Protein AF-A0A381XQA8-F1 (afdb_monomer_lite)

Secondary structure (DSSP, 8-state):
---S---EEEEEEEETTEEEEEEEET----------TTSPPTTSS-HHHHHHHHHHHHHHHHHHHHHHHHHHH-SS-HHHHHHHHHHHHHTSPP---HHHHHHHHHHHHHHHHHHHHTSPPP--GGGT--

Structure (mmCIF, N/CA/C/O backbone):
data_AF-A0A381XQA8-F1
#
_entry.id   AF-A0A381XQA8-F1
#
loop_
_atom_site.group_PDB
_atom_site.id
_atom_site.type_symbol
_atom_site.label_atom_id
_atom_site.label_alt_id
_atom_site.label_comp_id
_atom_site.label_asym_id
_atom_site.label_entity_id
_atom_site.label_seq_id
_atom_site.pdbx_PDB_ins_code
_atom_site.Cartn_x
_atom_site.Cartn_y
_atom_site.Cartn_z
_atom_site.occupancy
_atom_site.B_iso_or_equiv
_atom_site.auth_seq_id
_atom_site.auth_comp_id
_atom_site.auth_asym_id
_atom_site.auth_atom_id
_atom_site.pdbx_PDB_model_num
ATOM 1 N N . SER A 1 1 ? -0.408 43.828 21.346 1.00 44.06 1 SER A N 1
ATOM 2 C CA . SER A 1 1 ? 0.029 44.819 20.344 1.00 44.06 1 SER A CA 1
ATOM 3 C C . SER A 1 1 ? -0.620 44.469 19.011 1.00 44.06 1 SER A C 1
ATOM 5 O O . SER A 1 1 ? -0.411 43.349 18.562 1.00 44.06 1 SER A O 1
ATOM 7 N N . PRO A 1 2 ? -1.437 45.347 18.409 1.00 39.72 2 PRO A N 1
ATOM 8 C CA . PRO A 1 2 ? -2.180 45.098 17.168 1.00 39.72 2 PRO A CA 1
ATOM 9 C C . PRO A 1 2 ? -1.330 45.375 15.905 1.00 39.72 2 PRO A C 1
ATOM 11 O O . PRO A 1 2 ? -1.835 45.895 14.918 1.00 39.72 2 PRO A O 1
ATOM 14 N N . LEU A 1 3 ? -0.024 45.073 15.952 1.00 42.34 3 LEU A N 1
ATOM 15 C CA . LEU A 1 3 ? 0.976 45.448 14.935 1.00 42.34 3 LEU A CA 1
ATOM 16 C C . LEU A 1 3 ? 1.456 44.295 14.032 1.00 42.34 3 LEU A C 1
ATOM 18 O O . LEU A 1 3 ? 2.402 44.485 13.275 1.00 42.34 3 LEU A O 1
ATOM 22 N N . LEU A 1 4 ? 0.837 43.113 14.078 1.00 44.56 4 LEU A N 1
ATOM 23 C CA . LEU A 1 4 ? 1.048 42.090 13.046 1.00 44.56 4 LEU A CA 1
ATOM 24 C C . LEU A 1 4 ? -0.137 42.150 12.086 1.00 44.56 4 LEU A C 1
ATOM 26 O O . LEU A 1 4 ? -1.177 41.532 12.311 1.00 44.56 4 LEU A O 1
ATOM 30 N N . GLY A 1 5 ? 0.011 43.002 11.071 1.00 43.38 5 GLY A N 1
ATOM 31 C CA . GLY A 1 5 ? -0.966 43.180 10.010 1.00 43.38 5 GLY A CA 1
ATOM 32 C C . GLY A 1 5 ? -1.302 41.850 9.344 1.00 43.38 5 GLY A C 1
ATOM 33 O O . GLY A 1 5 ? -0.452 40.975 9.188 1.00 43.38 5 GLY A O 1
ATOM 34 N N . TRP A 1 6 ? -2.566 41.695 8.963 1.00 48.78 6 TRP A N 1
ATOM 35 C CA . TRP A 1 6 ? -3.017 40.612 8.102 1.00 48.78 6 TRP A CA 1
ATOM 36 C C . TRP A 1 6 ? -2.396 40.800 6.717 1.00 48.78 6 TRP A C 1
ATOM 38 O O . TRP A 1 6 ? -2.995 41.399 5.827 1.00 48.78 6 TRP A O 1
ATOM 48 N N . GLU A 1 7 ? -1.160 40.348 6.544 1.00 51.38 7 GLU A N 1
ATOM 49 C CA . GLU A 1 7 ? -0.527 40.329 5.235 1.00 51.38 7 GLU A CA 1
ATOM 50 C C . GLU A 1 7 ? -1.153 39.199 4.413 1.00 51.38 7 GLU A C 1
ATOM 52 O O . GLU A 1 7 ? -1.002 38.009 4.706 1.00 51.38 7 GLU A O 1
ATOM 57 N N . VAL A 1 8 ? -1.918 39.595 3.399 1.00 51.19 8 VAL A N 1
ATOM 58 C CA . VAL A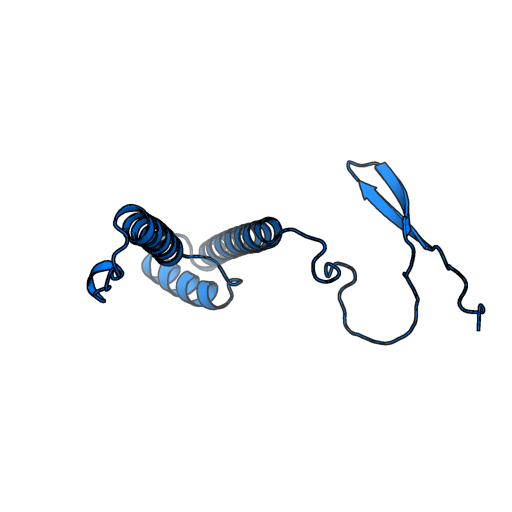 1 8 ? -2.554 38.696 2.441 1.00 51.19 8 VAL A CA 1
ATOM 59 C C . VAL A 1 8 ? -1.658 38.631 1.209 1.00 51.19 8 VAL A C 1
ATOM 61 O O . VAL A 1 8 ? -1.461 39.641 0.534 1.00 51.19 8 VAL A O 1
ATOM 64 N N . TYR A 1 9 ? -1.116 37.453 0.903 1.00 51.41 9 TYR A N 1
ATOM 65 C CA . TYR A 1 9 ? -0.276 37.261 -0.280 1.00 51.41 9 TYR A CA 1
ATOM 66 C C . TYR A 1 9 ? -1.063 36.570 -1.396 1.00 51.41 9 TYR A C 1
ATOM 68 O O . TYR A 1 9 ? -1.787 35.597 -1.180 1.00 51.41 9 TYR A O 1
ATOM 76 N N . ALA A 1 10 ? -0.904 37.092 -2.609 1.00 52.19 10 ALA A N 1
ATOM 77 C CA . ALA A 1 10 ? -1.476 36.567 -3.840 1.00 52.19 10 ALA A CA 1
ATOM 78 C C . ALA A 1 10 ? -0.613 35.413 -4.382 1.00 52.19 10 ALA A C 1
ATOM 80 O O . ALA A 1 10 ? 0.479 35.638 -4.904 1.00 52.19 10 ALA A O 1
ATOM 81 N N . LYS A 1 11 ? -1.096 34.170 -4.278 1.00 55.31 11 LYS A N 1
ATOM 82 C CA . LYS A 1 11 ? -0.466 32.988 -4.878 1.00 55.31 11 LYS A CA 1
ATOM 83 C C . LYS A 1 11 ? -1.020 32.770 -6.286 1.00 55.31 11 LYS A C 1
ATOM 85 O O . LYS A 1 11 ? -2.228 32.626 -6.466 1.00 55.31 11 LYS A O 1
ATOM 90 N N . LYS A 1 12 ? -0.133 32.735 -7.282 1.00 55.56 12 LYS A N 1
ATOM 91 C CA . LYS A 1 12 ? -0.463 32.386 -8.670 1.00 55.56 12 LYS A CA 1
ATOM 92 C C . LYS A 1 12 ? -0.565 30.860 -8.772 1.00 55.56 12 LYS A C 1
ATOM 94 O O . LYS A 1 12 ? 0.445 30.181 -8.622 1.00 55.56 12 LYS A O 1
ATOM 99 N N . ASN A 1 13 ? -1.766 30.337 -8.994 1.00 57.06 13 ASN A N 1
ATOM 100 C CA . ASN A 1 13 ? -2.029 28.907 -9.1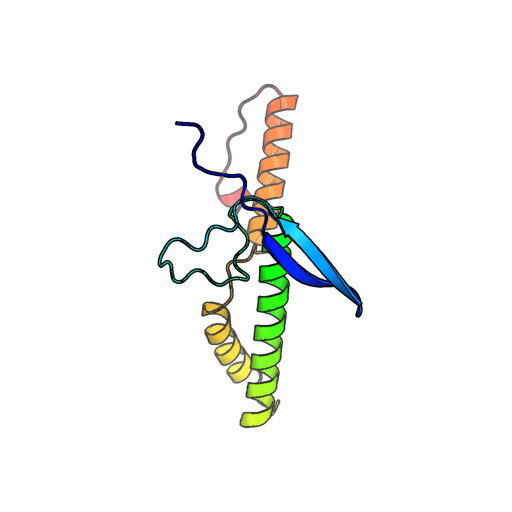45 1.00 57.06 13 ASN A CA 1
ATOM 101 C C . ASN A 1 13 ? -2.571 28.632 -10.551 1.00 57.06 13 ASN A C 1
ATOM 103 O O . ASN A 1 13 ? -3.498 29.302 -11.004 1.00 57.06 13 ASN A O 1
ATOM 107 N N . SER A 1 14 ? -2.022 27.622 -11.222 1.00 51.75 14 SER A N 1
ATOM 108 C CA . SER A 1 14 ? -2.573 27.119 -12.483 1.00 51.75 14 SER A CA 1
ATOM 109 C C . SER A 1 14 ? -3.574 26.006 -12.189 1.00 51.75 14 SER A C 1
ATOM 111 O O . SER A 1 14 ? -3.226 25.023 -11.535 1.00 51.75 14 SER A O 1
ATOM 113 N N . PHE A 1 15 ? -4.810 26.151 -12.661 1.00 49.53 15 PHE A N 1
ATOM 114 C CA . PHE A 1 15 ? -5.874 25.164 -12.495 1.00 49.53 15 PHE A CA 1
ATOM 115 C C . PHE A 1 15 ? -6.589 24.974 -13.836 1.00 49.53 15 PHE A C 1
ATOM 117 O O . PHE A 1 15 ? -7.029 25.944 -14.441 1.00 49.53 15 PHE A O 1
ATOM 124 N N . PHE A 1 16 ? -6.656 23.731 -14.327 1.00 45.00 16 PHE A N 1
ATOM 125 C CA . PHE A 1 16 ? -7.313 23.368 -15.597 1.00 45.00 16 PHE A CA 1
ATOM 126 C C . PHE A 1 16 ? -6.922 24.237 -16.815 1.00 45.00 16 PHE A C 1
ATOM 128 O O . PHE A 1 16 ? -7.747 24.543 -17.666 1.00 45.00 16 PHE A O 1
ATOM 135 N N . GLY A 1 17 ? -5.644 24.618 -16.918 1.00 54.81 17 GLY A N 1
ATOM 136 C CA . GLY A 1 17 ? -5.117 25.376 -18.063 1.00 54.81 17 GLY A CA 1
ATOM 137 C C . GLY A 1 17 ? -5.269 26.897 -17.964 1.00 54.81 17 GLY A C 1
ATOM 138 O O . GLY A 1 17 ? -4.671 27.610 -18.766 1.00 54.81 17 GLY A O 1
ATOM 139 N N . GLU A 1 18 ? -5.967 27.408 -16.948 1.00 47.69 18 GLU A N 1
ATOM 140 C CA . GLU A 1 18 ? -6.060 28.839 -16.659 1.00 47.69 18 GLU A CA 1
ATOM 141 C C . GLU A 1 18 ? -5.262 29.196 -15.399 1.00 47.69 18 GLU A C 1
ATOM 143 O O . GLU A 1 18 ? -5.152 28.419 -14.447 1.00 47.69 18 GLU A O 1
ATOM 148 N N . THR A 1 19 ? -4.649 30.382 -15.394 1.00 55.88 19 THR A N 1
ATOM 149 C CA . THR A 1 19 ? -3.901 30.865 -14.228 1.00 55.88 19 THR A CA 1
ATOM 150 C C . THR A 1 19 ? -4.765 31.797 -13.382 1.00 55.88 19 THR A C 1
ATOM 152 O O . THR A 1 19 ? -5.063 32.912 -13.804 1.00 55.88 19 THR A O 1
ATOM 155 N N . GLY A 1 20 ? -5.102 31.367 -12.166 1.00 52.69 20 GLY A N 1
ATOM 156 C CA . GLY A 1 20 ? -5.794 32.173 -11.161 1.00 52.69 20 GLY A CA 1
ATOM 157 C C . GLY A 1 20 ? -4.849 32.728 -10.092 1.00 52.69 20 GLY A C 1
ATOM 158 O O . GLY A 1 20 ? -3.768 32.189 -9.843 1.00 52.69 20 GLY A O 1
ATOM 159 N N . ILE A 1 21 ? -5.259 33.812 -9.432 1.00 55.66 21 ILE A N 1
ATOM 160 C CA . ILE A 1 21 ? -4.559 34.381 -8.274 1.00 55.66 21 ILE A CA 1
ATOM 161 C C . ILE A 1 21 ? -5.448 34.189 -7.042 1.00 55.66 21 ILE A C 1
ATOM 163 O O . ILE A 1 21 ? -6.571 34.685 -7.016 1.00 55.66 21 ILE A O 1
ATOM 167 N N . ALA A 1 22 ? -4.952 33.480 -6.029 1.00 56.41 22 ALA A N 1
ATOM 168 C CA . ALA A 1 22 ? -5.653 33.258 -4.766 1.00 56.41 22 ALA A CA 1
ATOM 169 C C . ALA A 1 22 ? -4.985 34.042 -3.632 1.00 56.41 22 ALA A C 1
ATOM 171 O O . ALA A 1 22 ? -3.764 34.025 -3.488 1.00 56.41 22 ALA A O 1
ATOM 172 N N . LEU A 1 23 ? -5.791 34.722 -2.823 1.00 51.00 23 LEU A N 1
ATOM 173 C CA . LEU A 1 23 ? -5.346 35.486 -1.663 1.00 51.00 23 LEU A CA 1
ATOM 174 C C . LEU A 1 23 ? -5.354 34.580 -0.425 1.00 51.00 23 LEU A C 1
ATOM 176 O O . LEU A 1 23 ? -6.420 34.170 0.026 1.00 51.00 23 LEU A O 1
ATOM 180 N N . VAL A 1 24 ? -4.175 34.249 0.108 1.00 55.81 24 VAL A N 1
ATOM 181 C CA . VAL A 1 24 ? -4.028 33.364 1.277 1.00 55.81 24 VAL A CA 1
ATOM 182 C C . VAL A 1 24 ? -3.462 34.165 2.447 1.00 55.81 24 VAL A C 1
ATOM 184 O O . VAL A 1 24 ? -2.420 34.812 2.325 1.00 55.81 24 VAL A O 1
ATOM 187 N N . ALA A 1 25 ? -4.162 34.141 3.581 1.00 46.28 25 ALA A N 1
ATOM 188 C CA . ALA A 1 25 ? -3.672 34.719 4.827 1.00 46.28 25 ALA A CA 1
ATOM 189 C C . ALA A 1 25 ? -2.674 33.753 5.493 1.00 46.28 25 ALA A C 1
ATOM 191 O O . ALA A 1 25 ? -2.901 32.545 5.476 1.00 46.28 25 ALA A O 1
ATOM 192 N N . ASN A 1 26 ? -1.614 34.294 6.112 1.00 49.28 26 ASN A N 1
ATOM 193 C CA . ASN A 1 26 ? -0.547 33.570 6.835 1.00 49.28 26 ASN A CA 1
ATOM 194 C C . ASN A 1 26 ? 0.636 33.033 5.986 1.00 49.28 26 ASN A C 1
ATOM 196 O O . ASN A 1 26 ? 1.292 32.070 6.368 1.00 49.28 26 ASN A O 1
ATOM 200 N N . ALA A 1 27 ? 0.949 33.668 4.851 1.00 50.75 27 ALA A N 1
ATOM 201 C CA . ALA A 1 27 ? 2.113 33.336 4.014 1.00 50.75 27 ALA A CA 1
ATOM 202 C C . ALA A 1 27 ? 3.357 34.187 4.359 1.00 50.75 27 ALA A C 1
ATOM 204 O O . ALA A 1 27 ? 3.966 34.813 3.488 1.00 50.75 27 ALA A O 1
ATOM 205 N N . THR A 1 28 ? 3.710 34.276 5.642 1.00 46.69 28 THR A N 1
ATOM 206 C CA . THR A 1 28 ? 4.850 35.078 6.105 1.00 46.69 28 THR A CA 1
ATOM 207 C C . THR A 1 28 ? 6.178 34.495 5.610 1.00 46.69 28 THR A C 1
ATOM 209 O O . THR A 1 28 ? 6.479 33.319 5.782 1.00 46.69 28 THR A O 1
ATOM 212 N N . LYS A 1 29 ? 7.023 35.347 5.012 1.00 53.59 29 LYS A N 1
ATOM 213 C CA . LYS A 1 29 ? 8.387 35.011 4.551 1.00 53.59 29 LYS A CA 1
ATOM 214 C C . LYS A 1 29 ? 9.421 34.981 5.688 1.00 53.59 29 LYS A C 1
ATOM 216 O O . LYS A 1 29 ? 10.578 35.345 5.480 1.00 53.59 29 LYS A O 1
ATOM 221 N N . LEU A 1 30 ? 9.020 34.592 6.898 1.00 39.25 30 LEU A N 1
ATOM 222 C CA . LEU A 1 30 ? 9.953 34.426 8.006 1.00 39.25 30 LEU A CA 1
ATOM 223 C C . LEU A 1 30 ? 10.403 32.963 8.093 1.00 39.25 30 LEU A C 1
ATOM 225 O O . LEU A 1 30 ? 9.689 32.095 8.579 1.00 39.25 30 LEU A O 1
ATOM 229 N N . THR A 1 31 ? 11.662 32.769 7.697 1.00 40.66 31 THR A N 1
ATOM 230 C CA . THR A 1 31 ? 12.633 31.819 8.266 1.00 40.66 31 THR A CA 1
ATOM 231 C C . THR A 1 31 ? 12.545 30.328 7.903 1.00 40.66 31 THR A C 1
ATOM 233 O O . THR A 1 31 ? 11.891 29.539 8.564 1.00 40.66 31 THR A O 1
ATOM 236 N N . ASN A 1 32 ? 13.420 29.933 6.970 1.00 44.31 32 ASN A N 1
ATOM 237 C CA . ASN A 1 32 ? 14.435 28.890 7.197 1.00 44.31 32 ASN A CA 1
ATOM 238 C C . ASN A 1 32 ? 13.983 27.494 7.654 1.00 44.31 32 ASN A C 1
ATOM 240 O O . ASN A 1 32 ? 14.586 26.926 8.566 1.00 44.31 32 ASN A O 1
ATOM 244 N N . GLN A 1 33 ? 13.031 26.874 6.972 1.00 44.00 33 GLN A N 1
ATOM 245 C CA . GLN A 1 33 ? 12.960 25.416 6.980 1.00 44.00 33 GLN A CA 1
ATOM 246 C C . GLN A 1 33 ? 12.963 24.913 5.543 1.00 44.00 33 GLN A C 1
ATOM 248 O O . GLN A 1 33 ? 12.327 25.500 4.674 1.00 44.00 33 GLN A O 1
ATOM 253 N N . ASN A 1 34 ? 13.741 23.857 5.306 1.00 51.31 34 ASN A N 1
ATOM 254 C CA . ASN A 1 34 ? 13.800 23.035 4.093 1.00 51.31 34 ASN A CA 1
ATOM 255 C C . ASN A 1 34 ? 12.438 22.376 3.782 1.00 51.31 34 ASN A C 1
ATOM 257 O O . ASN A 1 34 ? 12.354 21.170 3.570 1.00 51.31 34 ASN A O 1
ATOM 261 N N . GLU A 1 35 ? 11.347 23.127 3.825 1.00 54.16 35 GLU A N 1
ATOM 262 C CA . GLU A 1 35 ? 10.016 22.611 3.578 1.00 54.16 35 GLU A CA 1
ATOM 263 C C . GLU A 1 35 ? 9.639 22.921 2.140 1.00 54.16 35 GLU A C 1
ATOM 265 O O . GLU A 1 35 ? 9.511 24.073 1.723 1.00 54.16 35 GLU A O 1
ATOM 270 N N . ASP A 1 36 ? 9.548 21.836 1.371 1.00 56.62 36 ASP A N 1
ATOM 271 C CA . ASP A 1 36 ? 9.071 21.814 -0.002 1.00 56.62 36 ASP A CA 1
ATOM 272 C C . ASP A 1 36 ? 7.800 22.680 -0.112 1.00 56.62 36 ASP A C 1
ATOM 274 O O . ASP A 1 36 ? 6.841 22.436 0.620 1.00 56.62 36 ASP A O 1
ATOM 278 N N . PRO A 1 37 ? 7.747 23.679 -1.011 1.00 54.28 37 PRO A N 1
ATOM 279 C CA . PRO A 1 37 ? 6.563 24.519 -1.206 1.00 54.28 37 PRO A CA 1
ATOM 280 C C . PRO A 1 37 ? 5.318 23.739 -1.676 1.00 54.28 37 PRO A C 1
ATOM 282 O O . PRO A 1 37 ? 4.223 24.309 -1.726 1.00 54.28 37 PRO A O 1
ATOM 285 N N . ASN A 1 38 ? 5.473 22.457 -2.029 1.00 56.06 38 ASN A N 1
ATOM 286 C CA . ASN A 1 38 ? 4.391 21.514 -2.311 1.00 56.06 38 ASN A CA 1
ATOM 287 C C . ASN A 1 38 ? 4.004 20.641 -1.108 1.00 56.06 38 ASN A C 1
ATOM 289 O O . ASN A 1 38 ? 3.029 19.888 -1.203 1.00 56.06 38 ASN A O 1
ATOM 293 N N . ARG A 1 39 ? 4.741 20.719 0.009 1.00 59.03 39 ARG A N 1
ATOM 294 C CA . ARG A 1 39 ? 4.380 20.059 1.262 1.00 59.03 39 ARG A CA 1
ATOM 295 C C . ARG A 1 39 ? 3.051 20.639 1.721 1.00 59.03 39 ARG A C 1
ATOM 297 O O . ARG A 1 39 ? 2.905 21.846 1.905 1.00 59.03 39 ARG A O 1
ATOM 304 N N . ASP A 1 40 ? 2.067 19.760 1.844 1.00 60.06 40 ASP A N 1
ATOM 305 C CA . ASP A 1 40 ? 0.761 20.131 2.362 1.00 60.06 40 ASP A CA 1
ATOM 306 C C . ASP A 1 40 ? 0.933 20.662 3.794 1.00 60.06 40 ASP A C 1
ATOM 308 O O . ASP A 1 40 ? 1.578 19.973 4.594 1.00 60.06 40 ASP A O 1
ATOM 312 N N . PRO A 1 41 ? 0.406 21.855 4.137 1.00 61.09 41 PRO A N 1
ATOM 313 C CA . PRO A 1 41 ? 0.341 22.265 5.530 1.00 61.09 41 PRO A CA 1
ATOM 314 C C . PRO A 1 41 ? -0.390 21.165 6.306 1.00 61.09 41 PRO A C 1
ATOM 316 O O . PRO A 1 41 ? -1.457 20.714 5.879 1.00 61.09 41 PRO A O 1
ATOM 319 N N . GLU A 1 42 ? 0.234 20.674 7.379 1.00 62.47 42 GLU A N 1
ATOM 320 C CA . GLU A 1 42 ? -0.207 19.477 8.101 1.00 62.47 42 GLU A CA 1
ATOM 321 C C . GLU A 1 42 ? -1.721 19.493 8.359 1.00 62.47 42 GLU A C 1
ATOM 323 O O . GLU A 1 42 ? -2.255 20.402 8.993 1.00 62.47 42 GLU A O 1
ATOM 328 N N . GLY A 1 43 ? -2.415 18.470 7.846 1.00 63.38 43 GLY A N 1
ATOM 329 C CA . GLY A 1 43 ? -3.842 18.245 8.089 1.00 63.38 43 GLY A CA 1
ATOM 330 C C . GLY A 1 43 ? -4.813 18.879 7.088 1.00 63.38 43 GLY A C 1
ATOM 331 O O . GLY A 1 43 ? -6.022 18.791 7.306 1.00 63.38 43 GLY A O 1
ATOM 332 N N . THR A 1 44 ? -4.343 19.490 5.994 1.00 73.12 44 THR A N 1
ATOM 333 C CA . THR A 1 44 ? -5.250 20.099 5.000 1.00 73.12 44 THR A CA 1
ATOM 334 C C . THR A 1 44 ? -5.883 19.054 4.076 1.00 73.12 44 THR A C 1
ATOM 336 O O . THR A 1 44 ? -7.037 19.198 3.659 1.00 73.12 44 THR A O 1
ATOM 339 N N . LYS A 1 45 ? -5.159 17.973 3.766 1.00 78.44 45 LYS A N 1
ATOM 340 C CA . LYS A 1 45 ? -5.653 16.886 2.915 1.00 78.44 45 LYS A CA 1
ATOM 341 C C . LYS A 1 45 ? -6.206 15.708 3.730 1.00 78.44 45 LYS A C 1
ATOM 343 O O . LYS A 1 45 ? -5.635 15.323 4.747 1.00 78.44 45 LYS A O 1
ATOM 348 N N . PRO A 1 46 ? -7.311 15.076 3.282 1.00 82.94 46 PRO A N 1
ATOM 349 C CA . PRO A 1 46 ? -7.840 13.881 3.937 1.00 82.94 46 PRO A CA 1
ATOM 350 C C . PRO A 1 46 ? -6.843 12.716 3.902 1.00 82.94 46 PRO A C 1
ATOM 352 O O . PRO A 1 46 ? -6.161 12.525 2.900 1.00 82.94 46 PRO A O 1
ATOM 355 N N . ASN A 1 47 ? -6.871 11.823 4.895 1.00 79.31 47 ASN A N 1
ATOM 356 C CA . ASN A 1 47 ? -6.024 10.613 4.922 1.00 79.31 47 ASN A CA 1
ATOM 357 C C . ASN A 1 47 ? -6.126 9.761 3.638 1.00 79.31 47 ASN A C 1
ATOM 359 O O . ASN A 1 47 ? -5.146 9.168 3.193 1.00 79.31 47 ASN A O 1
ATOM 363 N N . ARG A 1 48 ? -7.305 9.741 2.997 1.00 81.44 48 ARG A N 1
ATOM 364 C CA . ARG A 1 48 ? -7.525 9.054 1.711 1.00 81.44 48 ARG A CA 1
ATOM 365 C C . ARG A 1 48 ? -6.708 9.649 0.562 1.00 81.44 48 ARG A C 1
ATOM 367 O O . ARG A 1 48 ? -6.328 8.917 -0.342 1.00 81.44 48 ARG A O 1
ATOM 374 N N . PHE A 1 49 ? -6.440 10.955 0.595 1.00 83.69 49 PHE A N 1
ATOM 375 C CA . PHE A 1 49 ? -5.583 11.609 -0.387 1.00 83.69 49 PHE A CA 1
ATOM 376 C C . PHE A 1 49 ? -4.158 11.062 -0.295 1.00 83.69 49 PHE A C 1
ATOM 378 O O . PHE A 1 49 ? -3.603 10.654 -1.307 1.00 83.69 49 PHE A O 1
ATOM 385 N N . HIS A 1 50 ? -3.591 10.996 0.912 1.00 82.75 50 HIS A N 1
ATOM 386 C CA . HIS A 1 50 ? -2.227 10.503 1.111 1.00 82.75 50 HIS A CA 1
ATOM 387 C C . HIS A 1 50 ? -2.086 9.021 0.755 1.00 82.75 50 HIS A C 1
ATOM 389 O O . HIS A 1 50 ? -1.096 8.632 0.141 1.00 82.75 50 HIS A O 1
ATOM 395 N N . ALA A 1 51 ? -3.100 8.207 1.065 1.00 84.69 51 ALA A N 1
ATOM 396 C CA . ALA A 1 51 ? -3.136 6.810 0.639 1.00 84.69 51 ALA A CA 1
ATOM 397 C C . ALA A 1 51 ? -3.127 6.679 -0.896 1.00 84.69 51 ALA A C 1
ATOM 399 O O . ALA A 1 51 ? -2.357 5.893 -1.446 1.00 84.69 51 ALA A O 1
ATOM 400 N N . LEU A 1 52 ? -3.938 7.484 -1.594 1.00 86.88 52 LEU A N 1
ATOM 401 C CA . LEU A 1 52 ? -3.985 7.488 -3.057 1.00 86.88 52 LEU A CA 1
ATOM 402 C C . LEU A 1 52 ? -2.683 8.012 -3.676 1.00 86.88 52 LEU A C 1
ATOM 404 O O . LEU A 1 52 ? -2.205 7.466 -4.666 1.00 86.88 52 LEU A O 1
ATOM 408 N N . GLU A 1 53 ? -2.095 9.050 -3.087 1.00 88.19 53 GLU A N 1
ATOM 409 C CA . GLU A 1 53 ? -0.815 9.609 -3.515 1.00 88.19 53 GLU A CA 1
ATOM 410 C C . GLU A 1 53 ? 0.313 8.576 -3.393 1.00 88.19 53 GLU A C 1
ATOM 412 O O . GLU A 1 53 ? 1.083 8.390 -4.338 1.00 88.19 53 GLU A O 1
ATOM 417 N N . ALA A 1 54 ? 0.399 7.879 -2.256 1.00 89.38 54 ALA A N 1
ATOM 418 C CA . ALA A 1 54 ? 1.371 6.812 -2.049 1.00 89.38 54 ALA A CA 1
ATOM 419 C C . ALA A 1 54 ? 1.162 5.664 -3.046 1.00 89.38 54 ALA A C 1
ATOM 421 O O . ALA A 1 54 ? 2.127 5.203 -3.656 1.00 89.38 54 ALA A O 1
ATOM 422 N N . PHE A 1 55 ? -0.092 5.257 -3.272 1.00 89.44 55 PHE A N 1
ATOM 423 C CA . PHE A 1 55 ? -0.442 4.235 -4.256 1.00 89.44 55 PHE A CA 1
ATOM 424 C C . PHE A 1 55 ? 0.008 4.622 -5.670 1.00 89.44 55 PHE A C 1
ATOM 426 O O . PHE A 1 55 ? 0.761 3.879 -6.295 1.00 89.44 55 PHE A O 1
ATOM 433 N N . ALA A 1 56 ? -0.367 5.812 -6.147 1.00 91.06 56 ALA A N 1
ATOM 434 C CA . ALA A 1 56 ? -0.014 6.279 -7.486 1.00 91.06 56 ALA A CA 1
ATOM 435 C C . ALA A 1 56 ? 1.509 6.365 -7.688 1.00 91.06 56 ALA A C 1
ATOM 437 O O . ALA A 1 56 ? 2.032 5.892 -8.699 1.00 91.06 56 ALA A O 1
ATOM 438 N N . LYS A 1 57 ? 2.240 6.901 -6.699 1.00 91.56 57 LYS A N 1
ATOM 439 C CA . LYS A 1 57 ? 3.710 6.955 -6.730 1.00 91.56 57 LYS A CA 1
ATOM 440 C C . LYS A 1 57 ? 4.331 5.557 -6.750 1.00 91.56 57 LYS A C 1
ATOM 442 O O . LYS A 1 57 ? 5.292 5.333 -7.480 1.00 91.56 57 LYS A O 1
ATOM 447 N N . ASN A 1 58 ? 3.791 4.615 -5.978 1.00 92.50 58 ASN A N 1
ATOM 448 C CA . ASN A 1 58 ? 4.290 3.242 -5.934 1.00 92.50 58 ASN A CA 1
ATOM 449 C C . ASN A 1 58 ? 4.019 2.474 -7.235 1.00 92.50 58 ASN A C 1
ATOM 451 O O . ASN A 1 58 ? 4.892 1.720 -7.661 1.00 92.50 58 ASN A O 1
ATOM 455 N N . CYS A 1 59 ? 2.864 2.677 -7.878 1.00 91.44 59 CYS A N 1
ATOM 456 C CA . CYS A 1 59 ? 2.563 2.117 -9.199 1.00 91.44 59 CYS A CA 1
ATOM 457 C C . CYS A 1 59 ? 3.537 2.636 -10.256 1.00 91.44 59 CYS A C 1
ATOM 459 O O . CYS A 1 59 ? 4.129 1.839 -10.975 1.00 91.44 59 CYS A O 1
ATOM 461 N N . HIS A 1 60 ? 3.758 3.952 -10.298 1.00 92.25 60 HIS A N 1
ATOM 462 C CA . HIS A 1 60 ? 4.692 4.546 -11.250 1.00 92.25 60 HIS A CA 1
ATOM 463 C C . HIS A 1 60 ? 6.126 4.043 -11.041 1.00 92.25 60 HIS A C 1
ATOM 465 O O . HIS A 1 60 ? 6.762 3.612 -11.994 1.00 92.25 60 HIS A O 1
ATOM 471 N N . LYS A 1 61 ? 6.613 4.003 -9.792 1.00 90.69 61 LYS A N 1
ATOM 472 C CA . LYS A 1 61 ? 7.931 3.424 -9.468 1.00 90.69 61 LYS A CA 1
ATOM 473 C C . LYS A 1 61 ? 8.060 1.971 -9.920 1.00 90.69 61 LYS A C 1
ATOM 475 O O . LYS A 1 61 ? 9.117 1.571 -10.385 1.00 90.69 61 LYS A O 1
ATOM 480 N N . HIS A 1 62 ? 7.003 1.181 -9.740 1.00 92.06 62 HIS A N 1
ATOM 481 C CA . HIS A 1 62 ? 7.007 -0.221 -10.139 1.00 92.06 62 HIS A CA 1
ATOM 482 C C . HIS A 1 62 ? 7.070 -0.368 -11.659 1.00 92.06 62 HIS A C 1
ATOM 484 O O . HIS A 1 62 ? 7.871 -1.152 -12.143 1.00 92.06 62 HIS A O 1
ATOM 490 N N . GLN A 1 63 ? 6.285 0.424 -12.393 1.00 92.31 63 GLN A N 1
ATOM 491 C CA . GLN A 1 63 ? 6.316 0.445 -13.852 1.00 92.31 63 GLN A CA 1
ATOM 492 C C . GLN A 1 63 ? 7.698 0.842 -14.382 1.00 92.31 63 GLN A C 1
ATOM 494 O O . GLN A 1 63 ? 8.259 0.113 -15.188 1.00 92.31 63 GLN A O 1
ATOM 499 N N . VAL A 1 64 ? 8.272 1.940 -13.878 1.00 92.81 64 VAL A N 1
ATOM 500 C CA . VAL A 1 64 ? 9.611 2.396 -14.288 1.00 92.81 64 VAL A CA 1
ATOM 501 C C . VAL A 1 64 ? 10.663 1.320 -14.025 1.00 92.81 64 VAL A C 1
ATOM 503 O O . VAL A 1 64 ? 11.496 1.067 -14.879 1.00 92.81 64 VAL A O 1
ATOM 506 N N . ALA A 1 65 ? 10.601 0.627 -12.885 1.00 91.62 65 ALA A N 1
ATOM 507 C CA . ALA A 1 65 ? 11.550 -0.443 -12.585 1.00 91.62 65 ALA A CA 1
ATOM 508 C C . ALA A 1 65 ? 11.424 -1.663 -13.513 1.00 91.62 65 ALA A C 1
ATOM 510 O O . ALA A 1 65 ? 12.417 -2.356 -13.721 1.00 91.62 65 ALA A O 1
ATOM 511 N N . VAL A 1 66 ? 10.228 -1.941 -14.043 1.00 92.12 66 VAL A N 1
ATOM 512 C CA . VAL A 1 66 ? 10.028 -2.977 -15.069 1.00 92.12 66 VAL A CA 1
ATOM 513 C C . VAL A 1 66 ? 10.587 -2.500 -16.407 1.00 92.12 66 VAL A C 1
ATOM 515 O O . VAL A 1 66 ? 11.402 -3.200 -16.993 1.00 92.12 66 VAL A O 1
ATOM 518 N N . GLU A 1 67 ? 10.228 -1.289 -16.843 1.00 93.25 67 GLU A N 1
ATOM 519 C CA . GLU A 1 67 ? 10.708 -0.702 -18.104 1.00 93.25 67 GLU A CA 1
ATOM 520 C C . GLU A 1 67 ? 12.244 -0.588 -18.136 1.00 93.25 67 GLU A C 1
ATOM 522 O O . GLU A 1 67 ? 12.872 -0.952 -19.129 1.00 93.25 67 GLU A O 1
ATOM 527 N N . ASP A 1 68 ? 12.861 -0.140 -17.038 1.00 91.19 68 ASP A N 1
ATOM 528 C CA . ASP A 1 68 ? 14.317 -0.044 -16.903 1.00 91.19 68 ASP A CA 1
ATOM 529 C C . ASP A 1 68 ? 14.980 -1.428 -16.942 1.00 91.19 68 ASP A C 1
ATOM 531 O O . ASP A 1 68 ? 16.040 -1.591 -17.549 1.00 91.19 68 ASP A O 1
ATOM 535 N N . PHE A 1 69 ? 14.367 -2.438 -16.314 1.00 92.38 69 PHE A N 1
ATOM 536 C CA . PHE A 1 69 ? 14.884 -3.804 -16.344 1.00 92.38 69 PHE A CA 1
ATOM 537 C C . PHE A 1 69 ? 14.808 -4.391 -17.757 1.00 92.38 69 PHE A C 1
ATOM 539 O O . PHE A 1 69 ? 15.816 -4.874 -18.268 1.00 92.38 69 PHE A O 1
ATOM 546 N N . GLU A 1 70 ? 13.655 -4.283 -18.418 1.00 92.50 70 GLU A N 1
ATOM 547 C CA . GLU A 1 70 ? 13.451 -4.758 -19.791 1.00 92.50 70 GLU A CA 1
ATOM 548 C C . GLU A 1 70 ? 14.408 -4.069 -20.776 1.00 92.50 70 GLU A C 1
ATOM 550 O O . GLU A 1 70 ? 14.990 -4.724 -21.641 1.00 92.50 70 GLU A O 1
ATOM 555 N N . ALA A 1 71 ? 14.644 -2.761 -20.622 1.00 92.31 71 ALA A N 1
ATOM 556 C CA . ALA A 1 71 ? 15.561 -2.011 -21.479 1.00 92.31 71 ALA A CA 1
ATOM 557 C C . ALA A 1 71 ? 17.034 -2.432 -21.324 1.00 92.31 71 ALA A C 1
ATOM 559 O O . ALA A 1 71 ? 17.810 -2.310 -22.276 1.00 92.31 71 ALA A O 1
ATOM 560 N N . LEU A 1 72 ? 17.434 -2.895 -20.136 1.00 90.62 72 LEU A N 1
ATOM 561 C CA . LEU A 1 72 ? 18.817 -3.274 -19.831 1.00 90.62 72 LEU A CA 1
ATOM 562 C C . LEU A 1 72 ? 19.094 -4.768 -20.036 1.00 90.62 72 LEU A C 1
ATOM 564 O O . LEU A 1 72 ? 20.207 -5.122 -20.430 1.00 90.62 72 LEU A O 1
ATOM 568 N N . PHE A 1 73 ? 18.111 -5.628 -19.763 1.00 88.94 73 PHE A N 1
ATOM 569 C CA . PHE A 1 73 ? 18.293 -7.080 -19.665 1.00 88.94 73 PHE A CA 1
ATOM 570 C C . PHE A 1 73 ? 17.363 -7.899 -20.577 1.00 88.94 73 PHE A C 1
ATOM 572 O O . PHE A 1 73 ? 17.635 -9.081 -20.776 1.00 88.94 73 PHE A O 1
ATOM 579 N N . GLY A 1 74 ? 16.330 -7.297 -21.179 1.00 87.00 74 GLY A N 1
ATOM 580 C CA . GLY A 1 74 ? 15.289 -8.012 -21.932 1.00 87.00 74 GLY A CA 1
ATOM 581 C C . GLY A 1 74 ? 14.204 -8.625 -21.033 1.00 87.00 74 GLY A C 1
ATOM 582 O O . GLY A 1 74 ? 14.200 -8.408 -19.823 1.00 87.00 74 GLY A O 1
ATOM 583 N N . ASP A 1 75 ? 13.269 -9.377 -21.622 1.00 86.00 75 ASP A N 1
ATOM 584 C CA . ASP A 1 75 ? 12.113 -9.993 -20.940 1.00 86.00 75 ASP A CA 1
ATOM 585 C C . ASP A 1 75 ? 12.257 -11.514 -20.715 1.00 86.00 75 ASP A C 1
ATOM 587 O O . ASP A 1 75 ? 11.323 -12.178 -20.265 1.00 86.00 75 ASP A O 1
ATOM 591 N N . ASP A 1 76 ? 13.443 -12.064 -20.983 1.00 87.62 76 ASP A N 1
ATOM 592 C CA . ASP A 1 76 ? 13.686 -13.510 -21.011 1.00 87.62 76 ASP A CA 1
ATOM 593 C C . ASP A 1 76 ? 13.939 -14.146 -19.624 1.00 87.62 76 ASP A C 1
ATOM 595 O O . ASP A 1 76 ? 13.945 -15.374 -19.509 1.00 87.62 76 ASP A O 1
ATOM 599 N N . ASP A 1 77 ? 14.147 -13.346 -18.567 1.00 88.94 77 ASP A N 1
ATOM 600 C CA . ASP A 1 77 ? 14.458 -13.829 -17.209 1.00 88.94 77 ASP A CA 1
ATOM 601 C C . ASP A 1 77 ? 13.483 -13.272 -16.145 1.00 88.94 77 ASP A C 1
ATOM 603 O O . ASP A 1 77 ? 13.724 -12.220 -15.536 1.00 88.94 77 ASP A O 1
ATOM 607 N N . PRO A 1 78 ? 12.358 -13.970 -15.898 1.00 89.25 78 PRO A N 1
ATOM 608 C CA . PRO A 1 78 ? 11.365 -13.543 -14.917 1.00 89.25 78 PRO A CA 1
ATOM 609 C C . PRO A 1 78 ? 11.856 -13.651 -13.464 1.00 89.25 78 PRO A C 1
ATOM 611 O O . PRO A 1 78 ? 11.349 -12.924 -12.605 1.00 89.25 78 PRO A O 1
ATOM 614 N N . ASP A 1 79 ? 12.831 -14.517 -13.173 1.00 91.50 79 ASP A N 1
ATOM 615 C CA . ASP A 1 79 ? 13.372 -14.684 -11.821 1.00 91.50 79 ASP A CA 1
ATOM 616 C C . ASP A 1 79 ? 14.264 -13.487 -11.457 1.00 91.50 79 ASP A C 1
ATOM 618 O O . ASP A 1 79 ? 14.104 -12.885 -10.390 1.00 91.50 79 ASP A O 1
ATOM 622 N N . ALA A 1 80 ? 15.127 -13.055 -12.381 1.00 89.50 80 ALA A N 1
ATOM 623 C CA . ALA A 1 80 ? 15.939 -11.850 -12.212 1.00 89.50 80 ALA A CA 1
ATOM 624 C C . ALA A 1 80 ? 15.080 -10.573 -12.106 1.00 89.50 80 ALA A C 1
ATOM 626 O O . ALA A 1 80 ? 15.372 -9.687 -11.293 1.00 89.50 80 ALA A O 1
ATOM 627 N N . LEU A 1 81 ? 13.976 -10.494 -12.862 1.00 89.19 81 LEU A N 1
ATOM 628 C CA . LEU A 1 81 ? 13.008 -9.402 -12.733 1.00 89.19 81 LEU A CA 1
ATOM 629 C C . LEU A 1 81 ? 12.367 -9.388 -11.335 1.00 89.19 81 LEU A C 1
ATOM 631 O O . LEU A 1 81 ? 12.228 -8.325 -10.724 1.00 89.19 81 LEU A O 1
ATOM 635 N N . ALA A 1 82 ? 11.999 -10.553 -10.794 1.00 90.69 82 ALA A N 1
ATOM 636 C CA . ALA A 1 82 ? 11.414 -10.654 -9.460 1.00 90.69 82 ALA A CA 1
ATOM 637 C C . ALA A 1 82 ? 12.382 -10.174 -8.364 1.00 90.69 82 ALA A C 1
ATOM 639 O O . ALA A 1 82 ? 11.968 -9.431 -7.468 1.00 90.69 82 ALA A O 1
ATOM 640 N N . GLU A 1 83 ? 13.668 -10.527 -8.453 1.00 91.25 83 GLU A N 1
ATOM 641 C CA . GLU A 1 83 ? 14.701 -10.041 -7.527 1.00 91.25 83 GLU A CA 1
ATOM 642 C C . GLU A 1 83 ? 14.890 -8.518 -7.621 1.00 91.25 83 GLU A C 1
ATOM 644 O O . GLU A 1 83 ? 14.910 -7.824 -6.597 1.00 91.25 83 GLU A O 1
ATOM 649 N N . HIS A 1 84 ? 14.937 -7.968 -8.838 1.00 89.94 84 HIS A N 1
ATOM 650 C CA . HIS A 1 84 ? 15.044 -6.525 -9.060 1.00 89.94 84 HIS A CA 1
ATOM 651 C C . HIS A 1 84 ? 13.840 -5.754 -8.488 1.00 89.94 84 HIS A C 1
ATOM 653 O O . HIS A 1 84 ? 13.983 -4.719 -7.819 1.00 89.94 84 HIS A O 1
ATOM 659 N N . LEU A 1 85 ? 12.627 -6.278 -8.689 1.00 90.69 85 LEU A N 1
ATOM 660 C CA . LEU A 1 85 ? 11.409 -5.681 -8.146 1.00 90.69 85 LEU A CA 1
ATOM 661 C C . LEU A 1 85 ? 11.340 -5.813 -6.621 1.00 90.69 85 LEU A C 1
ATOM 663 O O . LEU A 1 85 ? 10.832 -4.900 -5.965 1.00 90.69 85 LEU A O 1
ATOM 667 N N . ALA A 1 86 ? 11.869 -6.891 -6.036 1.00 90.50 86 ALA A N 1
ATOM 668 C CA . ALA A 1 86 ? 11.968 -7.049 -4.587 1.00 90.50 86 ALA A CA 1
ATOM 669 C C . ALA A 1 86 ? 12.873 -5.979 -3.954 1.00 90.50 86 ALA A C 1
ATOM 671 O O . ALA A 1 86 ? 12.513 -5.411 -2.919 1.00 90.50 86 ALA A O 1
ATOM 672 N N . GLU A 1 87 ? 13.992 -5.634 -4.596 1.00 88.88 87 GLU A N 1
ATOM 673 C CA . GLU A 1 87 ? 14.849 -4.530 -4.149 1.00 88.88 87 GLU A CA 1
ATOM 674 C C . GLU A 1 87 ? 14.141 -3.178 -4.304 1.00 88.88 87 GLU A C 1
ATOM 676 O O . GLU A 1 87 ? 14.085 -2.377 -3.368 1.00 88.88 87 GLU A O 1
ATOM 681 N N . THR A 1 88 ? 13.490 -2.955 -5.448 1.00 86.69 88 THR A N 1
ATOM 682 C CA . THR A 1 88 ? 12.703 -1.738 -5.702 1.00 86.69 88 THR A CA 1
ATOM 683 C C . THR A 1 88 ? 11.581 -1.554 -4.673 1.00 86.69 88 THR A C 1
ATOM 685 O O . THR A 1 88 ? 11.295 -0.433 -4.237 1.00 86.69 88 THR A O 1
ATOM 688 N N . ASN A 1 89 ? 10.953 -2.649 -4.234 1.00 84.56 89 ASN A N 1
ATOM 689 C CA . ASN A 1 89 ? 9.872 -2.632 -3.251 1.00 84.56 89 ASN A CA 1
ATOM 690 C C . ASN A 1 89 ? 10.298 -2.068 -1.888 1.00 84.56 89 ASN A C 1
ATOM 692 O O . ASN A 1 89 ? 9.460 -1.471 -1.213 1.00 84.56 89 ASN A O 1
ATOM 696 N N . LYS A 1 90 ? 11.578 -2.173 -1.504 1.00 86.50 90 LYS A N 1
ATOM 697 C CA . LYS A 1 90 ? 12.100 -1.591 -0.252 1.00 86.50 90 LYS A CA 1
ATOM 698 C C . LYS A 1 90 ? 12.034 -0.060 -0.241 1.00 86.50 90 LYS A C 1
ATOM 700 O O . LYS A 1 90 ? 11.931 0.542 0.821 1.00 86.50 90 LYS A O 1
ATOM 705 N N . ASN A 1 91 ? 12.038 0.563 -1.422 1.00 85.69 91 ASN A N 1
ATOM 706 C CA . ASN A 1 91 ? 12.013 2.018 -1.607 1.00 85.69 91 ASN A CA 1
ATOM 707 C C . ASN A 1 91 ? 10.609 2.572 -1.926 1.00 85.69 91 ASN A C 1
ATOM 709 O O . ASN A 1 91 ? 10.456 3.747 -2.302 1.00 85.69 91 ASN A O 1
ATOM 713 N N . LYS A 1 92 ? 9.566 1.738 -1.822 1.00 87.50 92 LYS A N 1
ATOM 714 C CA . LYS A 1 92 ? 8.171 2.175 -1.953 1.00 87.50 92 LYS A CA 1
ATOM 715 C C . LYS A 1 92 ? 7.756 3.007 -0.738 1.00 87.50 92 LYS A C 1
ATOM 717 O O . LYS A 1 92 ? 8.241 2.819 0.373 1.00 87.50 92 LYS A O 1
ATOM 722 N N . LEU A 1 93 ? 6.854 3.958 -0.963 1.00 88.00 93 LEU A N 1
ATOM 723 C CA . LEU A 1 93 ? 6.205 4.682 0.129 1.00 88.00 93 LEU A CA 1
ATOM 724 C C . LEU A 1 93 ? 5.342 3.713 0.943 1.00 88.00 93 LEU A C 1
ATOM 726 O O . LEU A 1 93 ? 4.830 2.767 0.342 1.00 88.00 93 LEU A O 1
ATOM 730 N N . PRO A 1 94 ? 5.120 3.956 2.247 1.00 86.31 94 PRO A N 1
ATOM 731 C CA . PRO A 1 94 ? 4.230 3.133 3.060 1.00 86.31 94 PRO A CA 1
ATOM 732 C C . PRO A 1 94 ? 2.867 2.939 2.387 1.00 86.31 94 PRO A C 1
ATOM 734 O O . PRO A 1 94 ? 2.262 3.898 1.903 1.00 86.31 94 PRO A O 1
ATOM 737 N N . TYR A 1 95 ? 2.395 1.697 2.343 1.00 84.56 95 TYR A N 1
ATOM 738 C CA . TYR A 1 95 ? 1.124 1.324 1.734 1.00 84.56 95 TYR A CA 1
ATOM 739 C C . TYR A 1 95 ? 0.445 0.2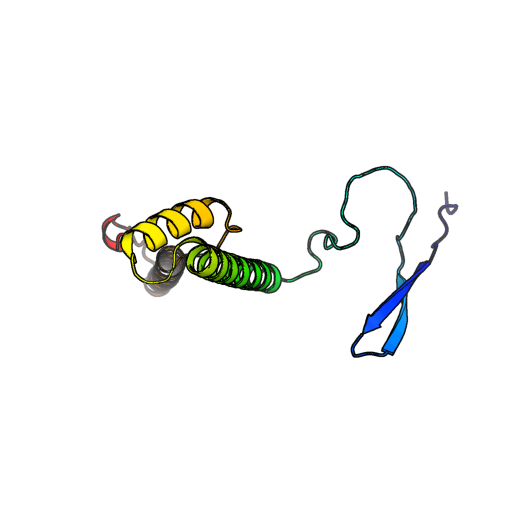40 2.566 1.00 84.56 95 TYR A C 1
ATOM 741 O O . TYR A 1 95 ? 1.118 -0.544 3.230 1.00 84.56 95 TYR A O 1
ATOM 749 N N . ALA A 1 96 ? -0.886 0.208 2.525 1.00 83.69 96 ALA A N 1
ATOM 750 C CA . ALA A 1 96 ? -1.651 -0.869 3.136 1.00 83.69 96 ALA A CA 1
ATOM 751 C C . ALA A 1 96 ? -1.585 -2.113 2.246 1.00 83.69 96 ALA A C 1
ATOM 753 O O . ALA A 1 96 ? -1.814 -2.040 1.034 1.00 83.69 96 ALA A O 1
ATOM 754 N N . THR A 1 97 ? -1.285 -3.252 2.852 1.00 85.56 97 THR A N 1
ATOM 755 C CA . THR A 1 97 ? -1.337 -4.560 2.207 1.00 85.56 97 THR A CA 1
ATOM 756 C C . THR A 1 97 ? -2.752 -5.139 2.265 1.00 85.56 97 THR A C 1
ATOM 758 O O . THR A 1 97 ? -3.646 -4.635 2.952 1.00 85.56 97 THR A 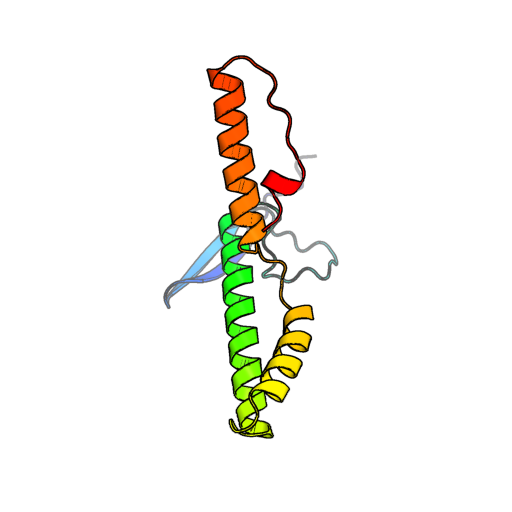O 1
ATOM 761 N N . HIS A 1 98 ? -2.972 -6.238 1.545 1.00 82.94 98 HIS A N 1
ATOM 762 C CA . HIS A 1 98 ? -4.218 -6.995 1.642 1.00 82.94 98 HIS A CA 1
ATOM 763 C C . HIS A 1 98 ? -4.422 -7.587 3.048 1.00 82.94 98 HIS A C 1
ATOM 765 O O . HIS A 1 98 ? -5.559 -7.652 3.509 1.00 82.94 98 HIS A O 1
ATOM 771 N N . GLN A 1 99 ? -3.339 -7.961 3.743 1.00 86.06 99 GLN A N 1
ATOM 772 C CA . GLN A 1 99 ? -3.382 -8.444 5.126 1.00 86.06 99 GLN A CA 1
ATOM 773 C C . GLN A 1 99 ? -3.846 -7.341 6.082 1.00 86.06 99 GLN A C 1
ATOM 775 O O . GLN A 1 99 ? -4.734 -7.583 6.896 1.00 86.06 99 GLN A O 1
ATOM 780 N N . ASP A 1 100 ? -3.338 -6.112 5.923 1.00 85.56 100 ASP A N 1
ATOM 781 C CA . ASP A 1 100 ? -3.794 -4.957 6.712 1.00 85.56 100 ASP A CA 1
ATOM 782 C C . ASP A 1 100 ? -5.293 -4.696 6.498 1.00 85.56 100 ASP A C 1
ATOM 784 O O . ASP A 1 100 ? -6.050 -4.467 7.445 1.00 85.56 100 ASP A O 1
ATOM 788 N N . GLY A 1 101 ? -5.741 -4.786 5.240 1.00 85.44 101 GLY A N 1
ATOM 789 C CA . GLY A 1 101 ? -7.152 -4.674 4.877 1.00 85.44 101 GLY A CA 1
ATOM 790 C C . GLY A 1 101 ? -8.007 -5.760 5.530 1.00 85.44 101 GLY A C 1
ATOM 791 O O . GLY A 1 101 ? -9.006 -5.446 6.178 1.00 85.44 101 GLY A O 1
ATOM 792 N N . PHE A 1 102 ? -7.597 -7.023 5.423 1.00 86.56 102 PHE A N 1
ATOM 793 C CA . PHE A 1 102 ? -8.281 -8.155 6.045 1.00 86.56 102 PHE A CA 1
ATOM 794 C C . PHE A 1 102 ? -8.374 -7.998 7.568 1.00 86.56 102 PHE A C 1
ATOM 796 O O . PHE A 1 102 ? -9.474 -8.046 8.123 1.00 86.56 102 PHE A O 1
ATOM 803 N N . GLY A 1 103 ? -7.252 -7.714 8.233 1.00 86.81 103 GLY A N 1
ATOM 804 C CA . GLY A 1 103 ? -7.204 -7.517 9.680 1.00 86.81 103 GLY A CA 1
ATOM 805 C C . GLY A 1 103 ? -8.133 -6.396 10.143 1.00 86.81 103 GLY A C 1
ATOM 806 O O . GLY A 1 103 ? -8.879 -6.568 11.107 1.00 86.81 103 GLY A O 1
ATOM 807 N N . SER A 1 104 ? -8.178 -5.280 9.407 1.00 87.31 104 SER A N 1
ATOM 808 C CA . SER A 1 104 ? -9.075 -4.162 9.726 1.00 87.31 104 SER A CA 1
ATOM 809 C C . SER A 1 104 ? -10.559 -4.555 9.692 1.00 87.31 104 SER A C 1
ATOM 811 O O . SER A 1 104 ? -11.332 -4.152 10.566 1.00 87.31 104 SER A O 1
ATOM 813 N N . VAL A 1 105 ? -10.957 -5.392 8.727 1.00 89.56 105 VAL A N 1
ATOM 814 C CA . VAL A 1 105 ? -12.337 -5.872 8.577 1.00 89.56 105 VAL A CA 1
ATOM 815 C C . VAL A 1 105 ? -12.691 -6.859 9.680 1.00 89.56 105 VAL A C 1
ATOM 817 O O . VAL A 1 105 ? -13.765 -6.742 10.271 1.00 89.56 105 VAL A O 1
ATOM 820 N N . VAL A 1 106 ? -11.796 -7.800 9.995 1.00 88.75 106 VAL A N 1
ATOM 821 C CA . VAL A 1 106 ? -12.018 -8.769 11.075 1.00 88.75 106 VAL A CA 1
ATOM 822 C C . VAL A 1 106 ? -12.173 -8.043 12.414 1.00 88.75 106 VAL A C 1
ATOM 824 O O . VAL A 1 106 ? -13.141 -8.303 13.128 1.00 88.75 106 VAL A O 1
ATOM 827 N N . ILE A 1 107 ? -11.316 -7.059 12.716 1.00 89.38 107 ILE A N 1
ATOM 828 C CA . ILE A 1 107 ? -11.433 -6.237 13.933 1.00 89.38 107 ILE A CA 1
ATOM 829 C C . ILE A 1 107 ? -12.798 -5.543 13.992 1.00 89.38 107 ILE A C 1
ATOM 831 O O . ILE A 1 107 ? -13.488 -5.621 15.010 1.00 89.38 107 ILE A O 1
ATOM 835 N N . ALA A 1 108 ? -13.215 -4.884 12.906 1.00 91.38 108 ALA A N 1
ATOM 836 C CA . ALA A 1 108 ? -14.495 -4.180 12.857 1.00 91.38 108 ALA A CA 1
ATOM 837 C C . ALA A 1 108 ? -15.689 -5.134 13.042 1.00 91.38 108 ALA A C 1
ATOM 839 O O . ALA A 1 108 ? -16.624 -4.830 13.789 1.00 91.38 108 ALA A O 1
ATOM 840 N N . ALA A 1 109 ? -15.643 -6.308 12.410 1.00 90.62 109 ALA A N 1
ATOM 841 C CA . ALA A 1 109 ? -16.678 -7.328 12.529 1.00 90.62 109 ALA A CA 1
ATOM 842 C C . ALA A 1 109 ? -16.776 -7.872 13.962 1.00 90.62 109 ALA A C 1
ATOM 844 O O . ALA A 1 109 ? -17.872 -7.961 14.517 1.00 90.62 109 ALA A O 1
ATOM 845 N N . LYS A 1 110 ? -15.636 -8.168 14.593 1.00 89.12 110 LYS A N 1
ATOM 846 C CA . LYS A 1 110 ? -15.573 -8.6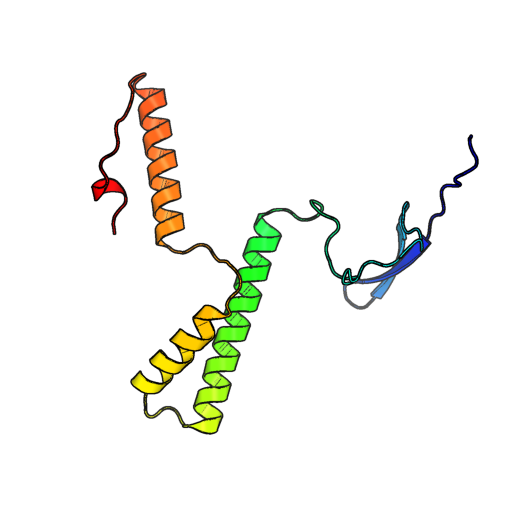67 15.972 1.00 89.12 110 LYS A CA 1
ATOM 847 C C . LYS A 1 110 ? -15.992 -7.613 16.995 1.00 89.12 110 LYS A C 1
ATOM 849 O O . LYS A 1 110 ? -16.664 -7.939 17.970 1.00 89.12 110 LYS A O 1
ATOM 854 N N . ALA A 1 111 ? -15.658 -6.345 16.766 1.00 91.00 111 ALA A N 1
ATOM 855 C CA . ALA A 1 111 ? -16.145 -5.247 17.597 1.00 91.00 111 ALA A CA 1
ATOM 856 C C . ALA A 1 111 ? -17.678 -5.136 17.533 1.00 91.00 111 ALA A C 1
ATOM 858 O O . ALA A 1 111 ? -18.334 -5.006 18.567 1.00 91.00 111 ALA A O 1
ATOM 859 N N . ASN A 1 112 ? -18.262 -5.259 16.337 1.00 93.25 112 ASN A N 1
ATOM 860 C CA . ASN A 1 112 ? -19.715 -5.287 16.165 1.00 93.25 112 ASN A CA 1
ATOM 861 C C . ASN A 1 112 ? -20.355 -6.506 16.860 1.00 93.25 112 ASN A C 1
ATOM 863 O O . ASN A 1 112 ? -21.383 -6.377 17.522 1.00 93.25 112 ASN A O 1
ATOM 867 N N . GLU A 1 113 ? -19.733 -7.683 16.766 1.00 91.25 113 GLU A N 1
ATOM 868 C CA . GLU A 1 113 ? -20.164 -8.889 17.487 1.00 91.25 113 GLU A CA 1
ATOM 869 C C . GLU A 1 113 ? -20.180 -8.671 19.010 1.00 91.25 113 GLU A C 1
ATOM 871 O O . GLU A 1 113 ? -21.178 -8.974 19.671 1.00 91.25 113 GLU A O 1
ATOM 876 N N . ALA A 1 114 ? -19.116 -8.090 19.569 1.00 92.88 114 ALA A N 1
ATOM 877 C CA . ALA A 1 114 ? -19.018 -7.799 20.998 1.00 92.88 114 ALA A CA 1
ATOM 878 C C . ALA A 1 114 ? -20.128 -6.847 21.475 1.00 92.88 114 ALA A C 1
ATOM 880 O O . ALA A 1 114 ? -20.749 -7.082 22.513 1.00 92.88 114 ALA A O 1
ATOM 881 N N . ILE A 1 115 ? -20.422 -5.802 20.692 1.00 94.62 115 ILE A N 1
ATOM 882 C CA . ILE A 1 115 ? -21.485 -4.831 20.993 1.00 94.62 115 ILE A CA 1
ATOM 883 C C . ILE A 1 115 ? -22.856 -5.512 20.989 1.00 94.62 115 ILE A C 1
ATOM 885 O O . ILE A 1 115 ? -23.619 -5.361 21.941 1.00 94.62 115 ILE A O 1
ATOM 889 N N . ASN A 1 116 ? -23.161 -6.293 19.950 1.00 95.12 116 ASN A N 1
ATOM 890 C CA . ASN A 1 116 ? -24.477 -6.919 19.799 1.00 95.12 116 ASN A CA 1
ATOM 891 C C . ASN A 1 116 ? -24.730 -8.028 20.825 1.00 95.12 116 ASN A C 1
ATOM 893 O O . ASN A 1 116 ? -25.870 -8.260 21.222 1.00 95.12 116 ASN A O 1
ATOM 897 N N . THR A 1 117 ? -23.678 -8.721 21.260 1.00 93.00 117 THR A N 1
ATOM 898 C CA . THR A 1 117 ? -23.787 -9.796 22.255 1.00 93.00 117 THR A CA 1
ATOM 899 C C . THR A 1 117 ? -23.661 -9.299 23.693 1.00 93.00 117 THR A C 1
ATOM 901 O O . THR A 1 117 ? -24.025 -10.030 24.616 1.00 93.00 117 THR A O 1
ATOM 904 N N . GLY A 1 118 ? -23.141 -8.084 23.903 1.00 92.94 118 GLY A N 1
ATOM 905 C CA . GLY A 1 118 ? -22.824 -7.545 25.226 1.00 92.94 118 GLY A CA 1
ATOM 906 C C . GLY A 1 118 ? -21.737 -8.342 25.955 1.00 92.94 118 GLY A C 1
ATOM 907 O O . GLY A 1 118 ? -21.662 -8.303 27.183 1.00 92.94 118 GLY A O 1
ATOM 908 N N . LYS A 1 119 ? -20.926 -9.111 25.219 1.00 91.25 119 LYS A N 1
ATOM 909 C CA . LYS A 1 119 ? -19.891 -9.990 25.771 1.00 91.25 119 LYS A CA 1
ATOM 910 C C . LYS A 1 119 ? -18.520 -9.581 25.262 1.00 91.25 119 LYS A C 1
ATOM 912 O O . LYS A 1 119 ? -18.359 -9.117 24.136 1.00 91.25 119 LYS A O 1
ATOM 917 N N . ARG A 1 120 ? -17.510 -9.807 26.100 1.00 88.62 120 ARG A N 1
ATOM 918 C CA . ARG A 1 120 ? -16.115 -9.725 25.675 1.00 88.62 120 ARG A CA 1
ATOM 919 C C . ARG A 1 120 ? -15.848 -10.843 24.669 1.00 88.62 120 ARG A C 1
ATOM 921 O O . ARG A 1 120 ? -16.077 -12.008 24.985 1.00 88.62 120 ARG A O 1
ATOM 928 N N . ILE A 1 121 ? -15.349 -10.473 23.496 1.00 87.38 121 ILE A N 1
ATOM 929 C CA . ILE A 1 121 ? -14.840 -11.411 22.496 1.00 87.38 121 ILE A CA 1
ATOM 930 C C . ILE A 1 121 ? -13.321 -11.463 22.657 1.00 87.38 121 ILE A C 1
ATOM 932 O O . ILE A 1 121 ? -12.659 -10.425 22.634 1.00 87.38 121 ILE A O 1
ATOM 936 N N . GLU A 1 122 ? -12.786 -12.657 22.889 1.00 84.44 122 GLU A N 1
ATOM 937 C CA . GLU A 1 122 ? -11.344 -12.905 22.905 1.00 84.44 122 GLU A CA 1
ATOM 938 C C . GLU A 1 122 ? -10.886 -13.339 21.513 1.00 84.44 122 GLU A C 1
ATOM 940 O O . GLU A 1 122 ? -11.649 -13.957 20.770 1.00 84.44 122 GLU A O 1
ATOM 945 N N . TRP A 1 123 ? -9.659 -12.972 21.152 1.00 76.81 123 TRP A N 1
ATOM 946 C CA . TRP A 1 123 ? -9.079 -13.260 19.843 1.00 76.81 123 TRP A CA 1
ATOM 947 C C . TRP A 1 123 ? -7.945 -14.263 19.972 1.00 76.81 123 TRP A C 1
ATOM 949 O O . TRP A 1 123 ? -7.101 -14.144 20.861 1.00 76.81 123 TRP A O 1
ATOM 959 N N . SER A 1 124 ? -7.912 -15.213 19.044 1.00 77.12 124 SER A N 1
ATOM 960 C CA . SER A 1 124 ? -6.777 -16.104 18.833 1.00 77.12 124 SER A CA 1
ATOM 961 C C . SER A 1 124 ? -5.913 -15.604 17.672 1.00 77.12 124 SER A C 1
ATOM 963 O O . SER A 1 124 ? -6.413 -15.042 16.699 1.00 77.12 124 SER A O 1
ATOM 965 N N . GLU A 1 125 ? -4.600 -15.817 17.756 1.00 70.44 125 GLU A N 1
ATOM 966 C CA . GLU A 1 125 ? -3.633 -15.389 16.730 1.00 70.44 125 GLU A CA 1
ATOM 967 C C . GLU A 1 125 ? -3.922 -16.024 15.353 1.00 70.44 125 GLU A C 1
ATOM 969 O O . GLU A 1 125 ? -3.740 -15.399 14.307 1.00 70.44 125 GLU A O 1
ATOM 974 N N . SER A 1 126 ? -4.501 -17.228 15.346 1.00 73.62 126 SER A N 1
ATOM 975 C CA . SER A 1 126 ? -4.965 -17.929 14.144 1.00 73.62 126 SER A CA 1
ATOM 976 C C . SER A 1 126 ? -6.103 -17.231 13.391 1.00 73.62 126 SER A C 1
ATOM 978 O O . SER A 1 126 ? -6.286 -17.503 12.212 1.00 73.62 126 SER A O 1
ATOM 980 N N . GLU A 1 127 ? -6.878 -16.346 14.026 1.00 66.25 127 GLU A N 1
ATOM 981 C CA . GLU A 1 127 ? -7.992 -15.642 13.361 1.00 66.25 127 GLU A CA 1
ATOM 982 C C . GLU A 1 127 ? -7.532 -14.452 12.500 1.00 66.25 127 GLU A C 1
ATOM 984 O O . GLU A 1 127 ? -8.323 -13.921 11.720 1.00 66.25 127 GLU A O 1
ATOM 989 N N . TYR A 1 128 ? -6.264 -14.045 12.621 1.00 64.62 128 TYR A N 1
ATOM 990 C CA . TYR A 1 128 ? -5.673 -12.910 11.898 1.00 64.62 128 TYR A CA 1
ATOM 991 C C . TYR A 1 128 ? -4.472 -13.291 11.024 1.00 64.62 128 TYR A C 1
ATOM 993 O O . TYR A 1 128 ? -3.920 -12.436 10.334 1.00 64.62 128 TYR A O 1
ATOM 1001 N N . SER A 1 129 ? -4.084 -14.565 11.040 1.00 59.19 129 SER A N 1
ATOM 1002 C CA . SER A 1 129 ? -2.976 -15.100 10.253 1.00 59.19 129 SER A CA 1
ATOM 1003 C C . SER A 1 129 ? -3.522 -15.685 8.947 1.00 59.19 129 SER A C 1
ATOM 1005 O O . SER A 1 129 ? -4.273 -16.659 8.991 1.00 59.19 129 SER A O 1
ATOM 1007 N N . LE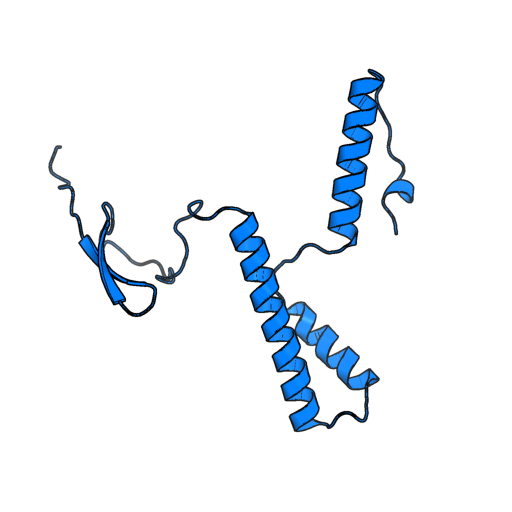U A 1 130 ? -3.181 -15.071 7.808 1.00 53.28 130 LEU A N 1
ATOM 1008 C CA . LEU A 1 130 ? -3.377 -15.636 6.463 1.00 53.28 130 LEU A CA 1
ATOM 1009 C C . LEU A 1 130 ? -2.194 -16.528 6.083 1.00 53.28 130 LEU A C 1
ATOM 1011 O O . LEU A 1 130 ? -1.048 -16.072 6.298 1.00 53.28 130 LEU A O 1
#

Foldseek 3Di:
DPPPDFDWDWDFDDDPNDTDTDTDTPPDPDDDDPDDPPPDPPPPDDPVVVQVVLVVVQVVLLVVQQVVCCVVPNDPDVPVSVVSSVVSVVVRDDHDDVLNVVQVVLVVVVVVVCVVVVHDDDDDPVVSDD

Sequence (130 aa):
SPLLGWEVYAKKNSFFGETGIALVANATKLTNQNEDPNRDPEGTKPNRFHALEAFAKNCHKHQVAVEDFEALFGDDDPDALAEHLAETNKNKLPYATHQDGFGSVVIAAKANEAINTGKRIEWSESEYSL

pLDDT: mean 74.96, std 18.06, range [39.25, 95.12]

Radius of gyration: 24.11 Å; chains: 1; bounding box: 43×63×48 Å

Organism: NCBI:txid408172